Protein AF-A0A4Q3ADA8-F1 (afdb_monomer)

Radius of gyration: 17.26 Å; Cα contacts (8 Å, |Δi|>4): 82; chains: 1; bounding box: 38×38×46 Å

Solvent-accessible surface area (backbone atoms only — not comparable to full-atom values):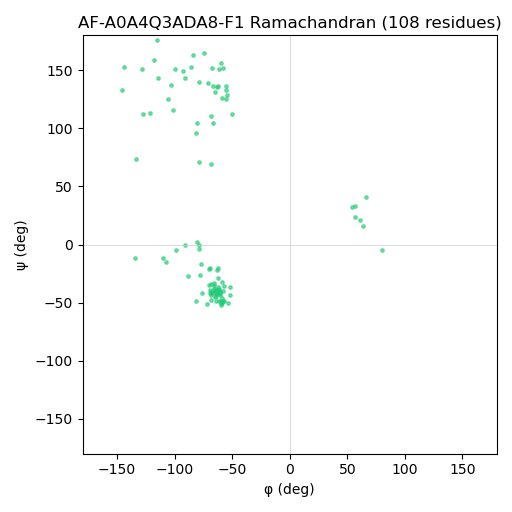 6982 Å² total; per-residue (Å²): 134,81,79,76,82,86,81,63,96,61,83,90,53,90,61,52,69,56,51,52,53,50,47,31,55,75,69,72,44,91,75,60,88,65,44,70,60,53,51,50,52,25,29,47,37,41,68,69,71,39,45,63,60,48,12,66,77,70,76,52,50,38,70,56,39,57,73,75,33,62,89,73,48,49,48,67,59,23,51,57,59,75,59,69,67,72,59,92,90,54,84,68,75,73,53,49,70,42,82,87,80,69,44,70,47,72,60,82,83,128

Structure (mmCIF, N/CA/C/O backbone):
data_AF-A0A4Q3ADA8-F1
#
_entry.id   AF-A0A4Q3ADA8-F1
#
loop_
_atom_site.group_PDB
_atom_site.id
_atom_site.type_symbol
_atom_site.label_atom_id
_atom_site.label_alt_id
_atom_site.label_comp_id
_atom_site.label_asym_id
_atom_site.label_entity_id
_atom_site.label_seq_id
_atom_site.pdbx_PDB_ins_code
_atom_site.Cartn_x
_atom_site.Cartn_y
_atom_site.Cartn_z
_atom_site.occupancy
_atom_site.B_iso_or_equiv
_atom_site.auth_seq_id
_atom_site.auth_comp_id
_atom_site.au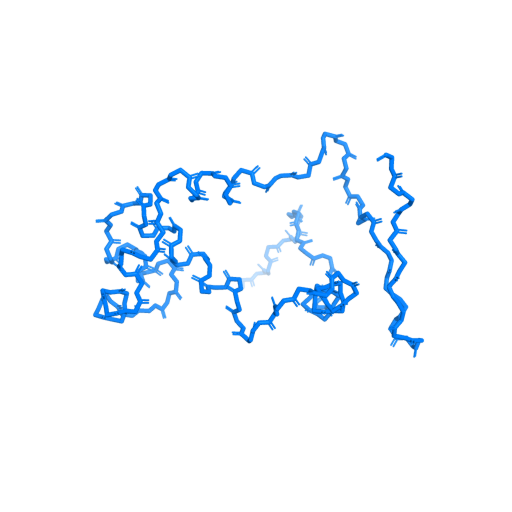th_asym_id
_atom_site.auth_atom_id
_atom_site.pdbx_PDB_model_num
ATOM 1 N N . MET A 1 1 ? 16.814 -28.239 13.789 1.00 59.72 1 MET A N 1
ATOM 2 C CA . MET A 1 1 ? 15.583 -28.062 12.992 1.00 59.72 1 MET A CA 1
ATOM 3 C C . MET A 1 1 ? 16.034 -27.605 11.616 1.00 59.72 1 MET A C 1
ATOM 5 O O . MET A 1 1 ? 16.642 -26.545 11.530 1.00 59.72 1 MET A O 1
ATOM 9 N N . GLU A 1 2 ? 15.883 -28.437 10.587 1.00 60.56 2 GLU A N 1
ATOM 10 C CA . GLU A 1 2 ? 16.244 -28.036 9.221 1.00 60.56 2 GLU A CA 1
ATOM 11 C C . GLU A 1 2 ? 15.235 -27.000 8.697 1.00 60.56 2 GLU A C 1
ATOM 13 O O . GLU A 1 2 ? 14.038 -27.133 8.972 1.00 60.56 2 GLU A O 1
ATOM 18 N N . PRO A 1 3 ? 15.678 -25.944 7.989 1.00 66.19 3 PRO A N 1
ATOM 19 C CA . PRO A 1 3 ? 14.764 -24.967 7.415 1.00 66.19 3 PRO A CA 1
ATOM 20 C C . PRO A 1 3 ? 13.861 -25.639 6.379 1.00 66.19 3 PRO A C 1
ATOM 22 O O . PRO A 1 3 ? 14.343 -26.380 5.523 1.00 66.19 3 PRO A O 1
ATOM 25 N N . LEU A 1 4 ? 12.561 -25.338 6.418 1.00 70.38 4 LEU A N 1
ATOM 26 C CA . LEU A 1 4 ? 11.623 -25.830 5.411 1.00 70.38 4 LEU A CA 1
ATOM 27 C C . LEU A 1 4 ? 12.096 -25.439 3.997 1.00 70.38 4 LEU A C 1
ATOM 29 O O . LEU A 1 4 ? 12.491 -24.282 3.784 1.00 70.38 4 LEU A O 1
ATOM 33 N N . PRO A 1 5 ? 12.029 -26.361 3.020 1.00 63.25 5 PRO A N 1
ATOM 34 C CA . PRO A 1 5 ? 12.352 -26.048 1.638 1.00 63.25 5 PRO A CA 1
ATOM 35 C C . PRO A 1 5 ? 11.428 -24.929 1.146 1.00 63.25 5 PRO A C 1
ATOM 37 O O . PRO A 1 5 ? 10.204 -24.998 1.262 1.00 63.25 5 PRO A O 1
ATOM 40 N N . ARG A 1 6 ? 12.024 -23.852 0.625 1.00 55.81 6 ARG A N 1
ATOM 41 C CA . ARG A 1 6 ? 11.312 -22.634 0.210 1.00 55.81 6 ARG A CA 1
ATOM 42 C C . ARG A 1 6 ? 10.649 -22.844 -1.155 1.00 55.81 6 ARG A C 1
ATOM 44 O O . ARG A 1 6 ? 11.091 -22.287 -2.150 1.00 55.81 6 ARG A O 1
ATOM 51 N N . THR A 1 7 ? 9.600 -23.659 -1.196 1.00 56.72 7 THR A N 1
ATOM 52 C CA . THR A 1 7 ? 8.841 -24.003 -2.415 1.00 56.72 7 THR A CA 1
ATOM 53 C C . THR A 1 7 ? 7.654 -23.070 -2.685 1.00 56.72 7 THR A C 1
ATOM 55 O O . THR A 1 7 ? 6.946 -23.232 -3.676 1.00 56.72 7 THR A O 1
ATOM 58 N N . GLY A 1 8 ? 7.424 -22.076 -1.821 1.00 58.94 8 GLY A N 1
ATOM 59 C CA . GLY A 1 8 ? 6.363 -21.086 -2.000 1.00 58.94 8 GLY A CA 1
ATOM 60 C C . GLY A 1 8 ? 6.678 -20.047 -3.081 1.00 58.94 8 GLY A C 1
ATOM 61 O O . GLY A 1 8 ? 7.832 -19.855 -3.467 1.00 58.94 8 GLY A O 1
ATOM 62 N N . LYS A 1 9 ? 5.649 -19.310 -3.518 1.00 61.84 9 LYS A N 1
ATOM 63 C CA . LYS A 1 9 ? 5.777 -18.112 -4.369 1.00 61.84 9 LYS A CA 1
ATOM 64 C C . LYS A 1 9 ? 6.428 -16.974 -3.570 1.00 61.84 9 LYS A C 1
ATOM 66 O O . LYS A 1 9 ? 5.777 -16.018 -3.166 1.00 61.84 9 LYS A O 1
ATOM 71 N N . VAL A 1 10 ? 7.710 -17.125 -3.253 1.00 64.19 10 VAL A N 1
ATOM 72 C CA . VAL A 1 10 ? 8.501 -16.127 -2.534 1.00 64.19 10 VAL A CA 1
ATOM 73 C C . VAL A 1 10 ? 8.908 -15.046 -3.529 1.00 64.19 10 VAL A C 1
ATOM 75 O O . VAL A 1 10 ? 9.282 -15.351 -4.663 1.00 64.19 10 VAL A O 1
ATOM 78 N N . VAL A 1 11 ? 8.861 -13.782 -3.101 1.00 64.44 11 VAL A N 1
ATOM 79 C CA . VAL A 1 11 ? 9.479 -12.673 -3.837 1.00 64.44 11 VAL A CA 1
ATOM 80 C C . VAL A 1 11 ? 10.918 -13.065 -4.162 1.00 64.44 11 VAL A C 1
ATOM 82 O O . VAL A 1 11 ? 11.744 -13.229 -3.264 1.00 64.44 11 VAL A O 1
ATOM 85 N N . ARG A 1 12 ? 11.198 -13.257 -5.454 1.00 62.16 12 ARG A N 1
ATOM 86 C CA . ARG A 1 12 ? 12.418 -13.927 -5.926 1.00 62.16 12 ARG A CA 1
ATOM 87 C C . ARG A 1 12 ? 13.696 -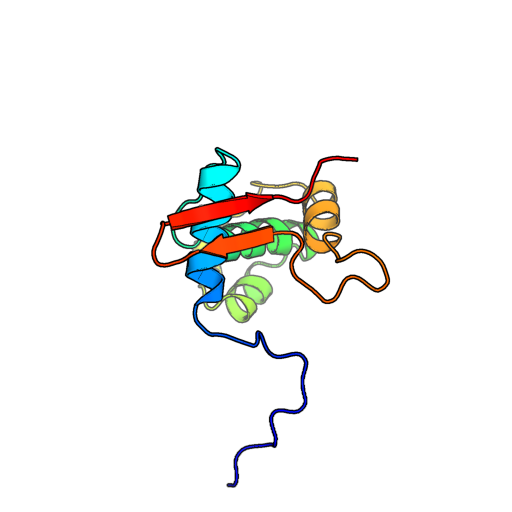13.177 -5.558 1.00 62.16 12 ARG A C 1
ATOM 89 O O . ARG A 1 12 ? 14.761 -13.784 -5.509 1.00 62.16 12 ARG A O 1
ATOM 96 N N . HIS A 1 13 ? 13.605 -11.873 -5.298 1.00 70.06 13 HIS A N 1
ATOM 97 C CA . HIS A 1 13 ? 14.774 -11.045 -5.053 1.00 70.06 13 HIS A CA 1
ATOM 98 C C . HIS A 1 13 ? 14.510 -9.929 -4.033 1.00 70.06 13 HIS A C 1
ATOM 100 O O . HIS A 1 13 ? 13.542 -9.175 -4.130 1.00 70.06 13 HIS A O 1
ATOM 106 N N . ALA A 1 14 ? 15.422 -9.774 -3.067 1.00 69.94 14 ALA A N 1
ATOM 107 C CA . ALA A 1 14 ? 15.303 -8.797 -1.980 1.00 69.94 14 ALA A CA 1
ATOM 108 C C . ALA A 1 14 ? 15.272 -7.332 -2.461 1.00 69.94 14 ALA A C 1
ATOM 110 O O . ALA A 1 14 ? 14.804 -6.449 -1.740 1.00 69.94 14 ALA A O 1
ATOM 111 N N . ALA A 1 15 ? 15.757 -7.052 -3.677 1.00 75.81 15 ALA A N 1
ATOM 112 C CA . ALA A 1 15 ? 15.780 -5.701 -4.237 1.00 75.81 15 ALA A CA 1
ATOM 113 C C . ALA A 1 15 ? 14.435 -5.215 -4.798 1.00 75.81 15 ALA A C 1
ATOM 115 O O . ALA A 1 15 ? 14.378 -4.057 -5.205 1.00 75.81 15 ALA A O 1
ATOM 116 N N . LEU A 1 16 ? 13.363 -6.019 -4.747 1.00 79.50 16 LEU A N 1
ATOM 117 C CA . LEU A 1 16 ? 12.043 -5.613 -5.247 1.00 79.50 16 LEU A CA 1
ATOM 118 C C . LEU A 1 16 ? 11.584 -4.264 -4.660 1.00 79.50 16 LEU A C 1
ATOM 120 O O . LEU A 1 16 ? 11.025 -3.432 -5.361 1.00 79.50 16 LEU A O 1
ATOM 124 N N . HIS A 1 17 ? 11.898 -3.980 -3.392 1.00 80.50 17 HIS A N 1
ATOM 125 C CA . HIS A 1 17 ? 11.579 -2.685 -2.775 1.00 80.50 17 HIS A CA 1
ATOM 126 C C . HIS A 1 17 ? 12.212 -1.481 -3.508 1.00 80.50 17 HIS A C 1
ATOM 128 O O . HIS A 1 17 ? 11.630 -0.393 -3.541 1.00 80.50 17 HIS A O 1
ATOM 134 N N . ARG A 1 18 ? 13.399 -1.658 -4.106 1.00 84.94 18 ARG A N 1
ATOM 135 C CA . ARG A 1 18 ? 14.094 -0.625 -4.892 1.00 84.94 18 ARG A CA 1
ATOM 136 C C . ARG A 1 18 ? 13.462 -0.468 -6.266 1.00 84.94 18 ARG A C 1
ATOM 138 O O . ARG A 1 18 ? 13.264 0.663 -6.694 1.00 84.94 18 ARG A O 1
ATOM 145 N N . GLU A 1 19 ? 13.113 -1.583 -6.901 1.00 88.19 19 GLU A N 1
ATOM 146 C CA . GLU A 1 19 ? 12.400 -1.614 -8.183 1.00 88.19 19 GLU A CA 1
ATOM 147 C C . GLU A 1 19 ? 11.066 -0.879 -8.085 1.00 88.19 19 GLU A C 1
ATOM 149 O O . GLU A 1 19 ? 10.808 0.025 -8.871 1.00 88.19 19 GLU A O 1
ATOM 154 N N . VAL A 1 20 ? 10.269 -1.175 -7.056 1.00 88.94 20 VAL A N 1
ATOM 155 C CA . VAL A 1 20 ? 8.981 -0.508 -6.821 1.00 88.94 20 VAL A CA 1
ATOM 156 C C . VAL A 1 20 ? 9.164 0.996 -6.590 1.00 88.94 20 VAL A C 1
ATOM 158 O O . VAL A 1 20 ? 8.408 1.803 -7.122 1.00 88.94 20 VAL A O 1
ATOM 161 N N . THR A 1 21 ? 10.204 1.400 -5.853 1.00 90.19 21 THR A N 1
ATOM 162 C CA . THR A 1 21 ? 10.506 2.829 -5.652 1.00 90.19 21 THR A CA 1
ATOM 163 C C . THR A 1 21 ? 10.914 3.515 -6.962 1.00 90.19 21 THR A C 1
ATOM 165 O O . THR A 1 21 ? 10.539 4.661 -7.202 1.00 90.19 21 THR A O 1
ATOM 168 N N . ALA A 1 22 ? 11.690 2.840 -7.814 1.00 90.94 22 ALA A N 1
ATOM 169 C CA . ALA A 1 22 ? 12.072 3.360 -9.126 1.00 90.94 22 ALA A CA 1
ATOM 170 C C . ALA A 1 22 ? 10.861 3.466 -10.064 1.00 90.94 22 ALA A C 1
ATOM 172 O O . ALA A 1 22 ? 10.701 4.485 -10.733 1.00 90.94 22 ALA A O 1
ATOM 173 N N . LEU A 1 23 ? 9.985 2.460 -10.054 1.00 92.00 23 LEU A N 1
ATOM 174 C CA . LEU A 1 23 ? 8.738 2.450 -10.809 1.00 92.00 23 LEU A CA 1
ATOM 175 C C . LEU A 1 23 ? 7.831 3.615 -10.404 1.00 92.00 23 LEU A C 1
ATOM 177 O O . LEU A 1 23 ? 7.387 4.363 -11.267 1.00 92.00 23 LEU A O 1
ATOM 181 N N . ALA A 1 24 ? 7.612 3.826 -9.103 1.00 92.94 24 ALA A N 1
ATOM 182 C CA . ALA A 1 24 ? 6.788 4.933 -8.622 1.00 92.94 24 ALA A CA 1
ATOM 183 C C . ALA A 1 24 ? 7.318 6.296 -9.100 1.00 92.94 24 ALA A C 1
ATOM 185 O O . ALA A 1 24 ? 6.543 7.144 -9.535 1.00 92.94 24 ALA A O 1
ATOM 186 N N . ARG A 1 25 ? 8.647 6.486 -9.116 1.00 91.56 25 ARG A N 1
ATOM 187 C CA . ARG A 1 25 ? 9.271 7.698 -9.675 1.00 91.56 25 ARG A CA 1
ATOM 188 C C . ARG A 1 25 ? 9.027 7.841 -11.175 1.00 91.56 25 ARG A C 1
ATOM 190 O O . ARG A 1 25 ? 8.713 8.940 -11.620 1.00 91.56 25 ARG A O 1
ATOM 197 N N . ALA A 1 26 ? 9.164 6.758 -11.940 1.00 91.81 26 ALA A N 1
ATOM 198 C CA . ALA A 1 26 ? 8.905 6.764 -13.380 1.00 91.81 26 ALA A CA 1
ATOM 199 C C . ALA A 1 26 ? 7.440 7.115 -13.694 1.00 91.81 26 ALA A C 1
ATOM 201 O O . ALA A 1 26 ? 7.170 7.871 -14.622 1.00 91.81 26 ALA A O 1
ATOM 202 N N . LEU A 1 27 ? 6.511 6.646 -12.855 1.00 92.44 27 LEU A N 1
ATOM 203 C CA . LEU A 1 27 ? 5.082 6.959 -12.921 1.00 92.44 27 LEU A CA 1
ATOM 204 C C . LEU A 1 27 ? 4.714 8.318 -12.298 1.00 92.44 27 LEU A C 1
ATOM 206 O O . LEU A 1 27 ? 3.537 8.665 -12.258 1.00 92.44 27 LEU A O 1
ATOM 210 N N . LYS A 1 28 ? 5.694 9.093 -11.807 1.00 93.75 28 LYS A N 1
ATOM 211 C CA . LYS A 1 28 ? 5.492 10.379 -11.112 1.00 93.75 28 LYS A CA 1
ATOM 212 C C . LYS A 1 28 ? 4.524 10.283 -9.922 1.00 93.75 28 LYS A C 1
ATOM 214 O O . LYS A 1 28 ? 3.813 11.235 -9.614 1.00 93.75 28 LYS A O 1
ATOM 219 N N . MET A 1 29 ? 4.513 9.137 -9.249 1.00 93.19 29 MET A N 1
ATOM 220 C CA . MET A 1 29 ? 3.714 8.892 -8.054 1.00 93.19 29 MET A CA 1
ATOM 221 C C . MET A 1 29 ? 4.502 9.244 -6.795 1.00 93.19 29 MET A C 1
ATOM 223 O O . MET A 1 29 ? 5.700 8.961 -6.686 1.00 93.19 29 MET A O 1
ATOM 227 N N . GLU A 1 30 ? 3.814 9.798 -5.800 1.00 93.19 30 GLU A N 1
ATOM 228 C CA . GLU A 1 30 ? 4.384 9.929 -4.466 1.00 93.19 30 GLU A CA 1
ATOM 229 C C . GLU A 1 30 ? 4.620 8.542 -3.859 1.00 93.19 30 GLU A C 1
ATOM 231 O O . GLU A 1 30 ? 3.742 7.679 -3.856 1.00 93.19 30 GLU A O 1
ATOM 236 N N . TRP A 1 31 ? 5.824 8.324 -3.326 1.00 93.62 31 TRP A N 1
ATOM 237 C CA . TRP A 1 31 ? 6.192 7.052 -2.705 1.00 93.62 31 TRP A CA 1
ATOM 238 C C . TRP A 1 31 ? 6.888 7.261 -1.356 1.00 93.62 31 TRP A C 1
ATOM 240 O O . TRP A 1 31 ? 8.114 7.118 -1.253 1.00 93.62 31 TRP A O 1
ATOM 250 N N . PRO A 1 32 ? 6.134 7.638 -0.306 1.00 91.81 32 PRO A N 1
ATOM 251 C CA . PRO A 1 32 ? 6.692 7.836 1.022 1.00 91.81 32 PRO A CA 1
ATOM 252 C C . PRO A 1 32 ? 7.348 6.572 1.580 1.00 91.81 32 PRO A C 1
ATOM 254 O O . PRO A 1 32 ? 7.012 5.430 1.245 1.00 91.81 32 PRO A O 1
ATOM 257 N N . ARG A 1 33 ? 8.276 6.770 2.516 1.00 89.88 33 ARG A N 1
ATOM 258 C CA . ARG A 1 33 ? 8.878 5.663 3.261 1.00 89.88 33 ARG A CA 1
ATOM 259 C C . ARG A 1 33 ? 7.777 4.835 3.937 1.00 89.88 33 ARG A C 1
ATOM 261 O O . ARG A 1 33 ? 6.926 5.380 4.626 1.00 89.88 33 ARG A O 1
ATOM 268 N N . ASN A 1 34 ? 7.855 3.509 3.801 1.00 88.88 34 ASN A N 1
ATOM 269 C CA . ASN A 1 34 ? 6.900 2.550 4.375 1.00 88.88 34 ASN A CA 1
ATOM 270 C C . ASN A 1 34 ? 5.444 2.703 3.889 1.00 88.88 34 ASN A C 1
ATOM 272 O O . ASN A 1 34 ? 4.546 2.190 4.560 1.00 88.88 34 ASN A O 1
ATOM 276 N N . VAL A 1 35 ? 5.206 3.333 2.729 1.00 91.81 35 VAL A N 1
ATOM 277 C CA . VAL A 1 35 ? 3.848 3.571 2.205 1.00 91.81 35 VAL A CA 1
ATOM 278 C C . VAL A 1 35 ? 2.999 2.301 2.151 1.00 91.81 35 VAL A C 1
ATOM 280 O O . VAL A 1 35 ? 1.886 2.313 2.650 1.00 91.81 35 VAL A O 1
ATOM 283 N N . LEU A 1 36 ? 3.546 1.167 1.696 1.00 91.88 36 LEU A N 1
ATOM 284 C CA . LEU A 1 36 ? 2.792 -0.093 1.609 1.00 91.88 36 LEU A CA 1
ATOM 285 C C . LEU A 1 36 ? 2.283 -0.597 2.968 1.00 91.88 36 LEU A C 1
ATOM 287 O O . LEU A 1 36 ? 1.164 -1.094 3.051 1.00 91.88 36 LEU A O 1
ATOM 291 N N . ARG A 1 37 ? 3.075 -0.451 4.043 1.00 92.69 37 ARG A N 1
ATOM 292 C CA . ARG A 1 37 ? 2.624 -0.804 5.401 1.00 92.69 37 ARG A CA 1
ATOM 293 C C . ARG A 1 37 ? 1.543 0.167 5.871 1.00 92.69 37 ARG A C 1
ATOM 295 O O . ARG A 1 37 ? 0.570 -0.272 6.469 1.00 92.69 37 ARG A O 1
ATOM 302 N N . HIS A 1 38 ? 1.717 1.461 5.600 1.00 92.50 38 HIS A N 1
ATOM 303 C CA . HIS A 1 38 ? 0.727 2.482 5.940 1.00 92.50 38 HIS A CA 1
ATOM 304 C C . HIS A 1 38 ? -0.611 2.208 5.244 1.00 92.50 38 HIS A C 1
ATOM 306 O O . HIS A 1 38 ? -1.635 2.125 5.912 1.00 92.50 38 HIS A O 1
ATOM 312 N N . SER A 1 39 ? -0.579 1.982 3.928 1.00 93.81 39 SER A N 1
ATOM 313 C CA . SER A 1 39 ? -1.745 1.622 3.123 1.00 93.81 39 SER A CA 1
ATOM 314 C C . SER A 1 39 ? -2.414 0.357 3.648 1.00 93.81 39 SER A C 1
ATOM 316 O O . SER A 1 39 ? -3.615 0.374 3.891 1.00 93.81 39 SER A O 1
ATOM 318 N N . PHE A 1 40 ? -1.642 -0.709 3.899 1.00 95.44 40 PHE A N 1
ATOM 319 C CA . PHE A 1 40 ? -2.183 -1.944 4.468 1.00 95.44 40 PHE A CA 1
ATOM 320 C C . PHE A 1 40 ? -2.957 -1.678 5.762 1.00 95.44 40 PHE A C 1
ATOM 322 O O . PHE A 1 40 ? -4.096 -2.115 5.876 1.00 95.44 40 PHE A O 1
ATOM 329 N N . ILE A 1 41 ? -2.375 -0.942 6.715 1.00 95.50 41 ILE A N 1
ATOM 330 C CA . ILE A 1 41 ? -3.022 -0.666 8.002 1.00 95.50 41 ILE A CA 1
ATOM 331 C C . ILE A 1 41 ? -4.328 0.115 7.804 1.00 95.50 41 ILE A C 1
ATOM 333 O O . ILE A 1 41 ? -5.347 -0.300 8.357 1.00 95.50 41 ILE A O 1
ATOM 337 N N . SER A 1 42 ? -4.313 1.195 7.010 1.00 94.25 42 SER A N 1
ATOM 338 C CA . SER A 1 42 ? -5.501 2.023 6.742 1.00 94.25 42 SER A CA 1
ATOM 339 C C . SER A 1 42 ? -6.641 1.210 6.121 1.00 94.25 42 SER A C 1
ATOM 341 O O . SER A 1 42 ? -7.757 1.195 6.637 1.00 94.25 42 SER A O 1
ATOM 343 N N . TYR A 1 43 ? -6.355 0.449 5.064 1.00 96.19 43 TYR A N 1
ATOM 344 C CA . TYR A 1 43 ? -7.380 -0.354 4.397 1.00 96.19 43 TYR A CA 1
ATOM 345 C C . TYR A 1 43 ? -7.838 -1.537 5.260 1.00 96.19 43 TYR A C 1
ATOM 347 O O . TYR A 1 43 ? -9.017 -1.893 5.274 1.00 96.19 43 TYR A O 1
ATOM 355 N N . ARG A 1 44 ? -6.935 -2.146 6.038 1.00 95.94 44 ARG A N 1
ATOM 356 C CA . ARG A 1 44 ? -7.275 -3.284 6.898 1.00 95.94 44 ARG A CA 1
ATOM 357 C C . ARG A 1 44 ? -8.193 -2.883 8.049 1.00 95.94 44 ARG A C 1
ATOM 359 O O . ARG A 1 44 ? -9.140 -3.619 8.331 1.00 95.94 44 ARG A O 1
ATOM 366 N N . ILE A 1 45 ? -7.957 -1.730 8.685 1.00 95.00 45 ILE A N 1
ATOM 367 C CA . ILE A 1 45 ? -8.835 -1.251 9.761 1.00 95.00 45 ILE A CA 1
ATOM 368 C C . ILE A 1 45 ? -10.231 -0.901 9.234 1.00 95.00 45 ILE A C 1
ATOM 370 O O . ILE A 1 45 ? -11.208 -1.171 9.928 1.00 95.00 45 ILE A O 1
ATOM 374 N N . ALA A 1 46 ? -10.347 -0.414 7.992 1.00 93.56 46 ALA A N 1
ATOM 375 C CA . ALA A 1 46 ? -11.638 -0.169 7.347 1.00 93.56 46 ALA A CA 1
ATOM 376 C C . ALA A 1 46 ? -12.443 -1.465 7.113 1.00 93.56 46 ALA A C 1
ATOM 378 O O . ALA A 1 46 ? -13.647 -1.488 7.370 1.00 93.56 46 ALA A O 1
ATOM 379 N N . LYS A 1 47 ? -11.782 -2.562 6.703 1.00 93.75 47 LYS A N 1
ATOM 380 C CA . LYS A 1 47 ? -12.427 -3.879 6.506 1.00 93.75 47 LYS A CA 1
ATOM 381 C C . LYS A 1 47 ? -12.815 -4.559 7.815 1.00 93.75 47 LYS A C 1
ATOM 383 O O . LYS A 1 47 ? -13.929 -5.044 7.962 1.00 93.75 47 LYS A O 1
ATOM 388 N N . VAL A 1 48 ? -11.868 -4.662 8.744 1.00 93.50 48 VAL A N 1
ATOM 389 C CA . VAL A 1 48 ? -12.013 -5.511 9.939 1.00 93.50 48 VAL A CA 1
ATOM 390 C C . VAL A 1 48 ? -12.681 -4.765 11.090 1.00 93.50 48 VAL A C 1
ATOM 392 O O . VAL A 1 48 ? -13.314 -5.384 11.940 1.00 93.50 48 VAL A O 1
ATOM 395 N N . LYS A 1 49 ? -12.542 -3.433 11.135 1.00 90.81 49 LYS A N 1
ATOM 396 C CA . LYS A 1 49 ? -13.115 -2.565 12.176 1.00 90.81 49 LYS A CA 1
ATOM 397 C C . LYS A 1 49 ? -12.667 -2.949 13.601 1.00 90.81 49 LYS A C 1
ATOM 399 O O . LYS A 1 49 ? -13.324 -2.594 14.574 1.00 90.81 49 LYS A O 1
ATOM 404 N N . SER A 1 50 ? -11.518 -3.628 13.732 1.00 93.56 50 SER A N 1
ATOM 405 C CA . SER A 1 50 ? -10.889 -4.010 15.006 1.00 93.56 50 SER A CA 1
ATOM 406 C C . SER A 1 50 ? -9.431 -3.555 15.059 1.00 93.56 50 SER A C 1
ATOM 408 O O . SER A 1 50 ? -8.580 -4.063 14.328 1.00 93.56 50 SER A O 1
ATOM 410 N N . ALA A 1 51 ? -9.130 -2.598 15.940 1.00 93.06 51 ALA A N 1
ATOM 411 C C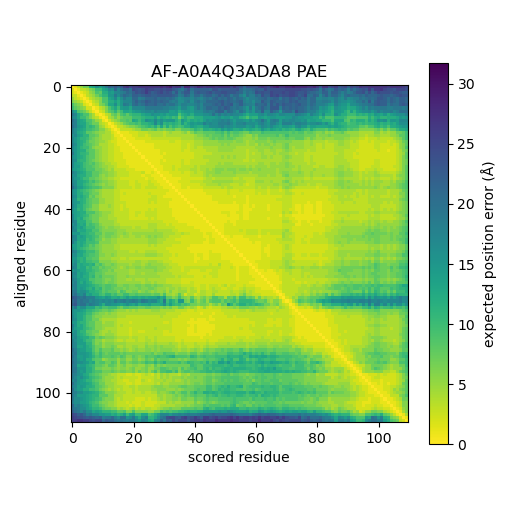A . ALA A 1 51 ? -7.772 -2.080 16.106 1.00 93.06 51 ALA A CA 1
ATOM 412 C C . ALA A 1 51 ? -6.820 -3.111 16.724 1.00 93.06 51 ALA A C 1
ATOM 414 O O . ALA A 1 51 ? -5.651 -3.145 16.349 1.00 93.06 51 ALA A O 1
ATOM 415 N N . ASP A 1 52 ? -7.316 -3.968 17.620 1.00 95.38 52 ASP A N 1
ATOM 416 C CA . ASP A 1 52 ? -6.511 -4.997 18.287 1.00 95.38 52 ASP A CA 1
ATOM 417 C C . ASP A 1 52 ? -6.001 -6.041 17.296 1.00 95.38 52 ASP A C 1
ATOM 419 O O . ASP A 1 52 ? -4.825 -6.411 17.311 1.00 95.38 52 ASP A O 1
ATOM 423 N N 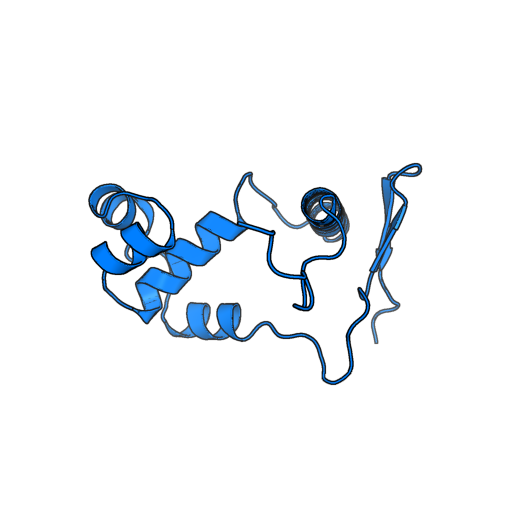. GLN A 1 53 ? -6.864 -6.457 16.368 1.00 95.88 53 GLN A N 1
ATOM 424 C CA . GLN A 1 53 ? -6.474 -7.383 15.314 1.00 95.88 53 GLN A CA 1
ATOM 425 C C . GLN A 1 53 ? -5.419 -6.761 14.392 1.00 95.88 53 GLN A C 1
ATOM 427 O O . GLN A 1 53 ? -4.386 -7.374 14.131 1.00 95.88 53 GLN A O 1
ATOM 432 N N . VAL A 1 54 ? -5.644 -5.531 13.923 1.00 95.44 54 VAL A N 1
ATOM 433 C CA . VAL A 1 54 ? -4.704 -4.858 13.011 1.00 95.44 54 VAL A CA 1
ATOM 434 C C . VAL A 1 54 ? -3.370 -4.560 13.696 1.00 95.44 54 VAL A C 1
ATOM 436 O O . VAL A 1 54 ? -2.315 -4.655 13.069 1.00 95.44 54 VAL A O 1
ATOM 439 N N . ALA A 1 55 ? -3.394 -4.244 14.990 1.00 95.56 55 ALA A N 1
ATOM 440 C CA . ALA A 1 55 ? -2.198 -4.075 15.803 1.00 95.56 55 ALA A CA 1
ATOM 441 C C . ALA A 1 55 ? -1.345 -5.354 15.818 1.00 95.56 55 ALA A C 1
ATOM 443 O O . ALA A 1 55 ? -0.142 -5.282 15.555 1.00 95.56 55 ALA A O 1
ATOM 444 N N . LEU A 1 56 ? -1.971 -6.517 16.024 1.00 96.25 56 LEU A N 1
ATOM 445 C CA . LEU A 1 56 ? -1.292 -7.812 15.982 1.00 96.25 56 LEU A CA 1
ATOM 446 C C . LEU A 1 56 ? -0.752 -8.142 14.580 1.00 96.25 56 LEU A C 1
ATOM 448 O O . LEU A 1 56 ? 0.398 -8.556 14.450 1.00 96.25 56 LEU A O 1
ATOM 452 N N . GLU A 1 57 ? -1.548 -7.921 13.531 1.00 94.94 57 GLU A N 1
ATOM 453 C CA . GLU A 1 57 ? -1.162 -8.200 12.138 1.00 94.94 57 GLU A CA 1
ATOM 454 C C . GLU A 1 57 ? 0.011 -7.323 11.662 1.00 94.94 57 GLU A C 1
ATOM 456 O O . GLU A 1 57 ? 0.896 -7.791 10.943 1.00 94.94 57 GLU A O 1
ATOM 461 N N . ALA A 1 58 ? 0.034 -6.046 12.054 1.00 93.31 58 ALA A N 1
ATOM 462 C CA . ALA A 1 58 ? 1.006 -5.068 11.568 1.00 93.31 58 ALA A CA 1
ATOM 463 C C . ALA A 1 58 ? 2.191 -4.822 12.519 1.00 93.31 58 ALA A C 1
ATOM 465 O O . ALA A 1 58 ? 3.093 -4.055 12.162 1.00 93.31 58 ALA A O 1
ATOM 466 N N . GLY A 1 59 ? 2.191 -5.428 13.712 1.00 93.50 59 GLY A N 1
ATOM 467 C CA . GLY A 1 59 ? 3.197 -5.186 14.750 1.00 93.50 59 GLY A CA 1
ATOM 468 C C . GLY A 1 59 ? 3.144 -3.763 15.318 1.00 93.50 59 GLY A C 1
ATOM 469 O O . GLY A 1 59 ? 4.183 -3.133 15.502 1.00 93.50 59 GLY A O 1
ATOM 470 N N . ASN A 1 60 ? 1.939 -3.238 15.544 1.00 92.75 60 ASN A N 1
ATOM 471 C CA . ASN A 1 60 ? 1.682 -1.928 16.154 1.00 92.75 60 ASN A CA 1
ATOM 472 C C . ASN A 1 60 ? 0.958 -2.084 17.499 1.00 92.75 60 ASN A C 1
ATOM 474 O O . ASN A 1 60 ? 0.577 -3.186 17.879 1.00 92.75 60 ASN A O 1
ATOM 478 N N . SER A 1 61 ? 0.734 -0.979 18.216 1.00 93.56 61 SER A N 1
ATOM 479 C CA . SER A 1 61 ? -0.205 -0.958 19.343 1.00 93.56 61 SER A CA 1
ATOM 480 C C . SER A 1 61 ? -1.606 -0.524 18.885 1.00 93.56 61 SER A C 1
ATOM 482 O O . SER A 1 61 ? -1.712 0.327 17.994 1.00 93.56 61 SER A O 1
ATOM 484 N N . PRO A 1 62 ? -2.688 -1.007 19.524 1.00 93.31 62 PRO A N 1
ATOM 485 C CA . PRO A 1 62 ? -4.051 -0.573 19.201 1.00 93.31 62 PRO A CA 1
ATOM 486 C C . PRO A 1 62 ? -4.234 0.944 19.327 1.00 93.31 62 PRO A C 1
ATOM 488 O O . PRO A 1 62 ? -4.893 1.570 18.502 1.00 93.31 62 PRO A O 1
ATOM 491 N N . SER A 1 63 ? -3.571 1.564 20.310 1.00 93.38 63 SER A N 1
ATOM 492 C CA . SER A 1 63 ? -3.571 3.019 20.501 1.00 93.38 63 SER A CA 1
ATOM 493 C C . SER A 1 63 ? -2.994 3.785 19.305 1.00 93.38 63 SER A C 1
ATOM 495 O O . SER A 1 63 ? -3.542 4.815 18.915 1.00 93.38 63 SER A O 1
ATOM 497 N N . ILE A 1 64 ? -1.921 3.280 18.689 1.00 92.00 64 ILE A N 1
ATOM 498 C CA . ILE A 1 64 ? -1.333 3.868 17.479 1.00 92.00 64 ILE A CA 1
ATOM 499 C C . ILE A 1 64 ? -2.268 3.685 16.282 1.00 92.00 64 ILE A C 1
ATOM 501 O O . ILE A 1 64 ? -2.425 4.622 15.498 1.00 92.00 64 ILE A O 1
ATOM 505 N N . ILE A 1 65 ? -2.923 2.524 16.164 1.00 91.38 65 ILE A N 1
ATOM 506 C CA . ILE A 1 65 ? -3.925 2.273 15.118 1.00 91.38 65 ILE A CA 1
ATOM 507 C C . ILE A 1 65 ? -5.074 3.283 15.223 1.00 91.38 65 ILE A C 1
ATOM 509 O O . ILE A 1 65 ? -5.373 3.979 14.254 1.00 91.38 65 ILE A O 1
ATOM 513 N N . PHE A 1 66 ? -5.662 3.431 16.412 1.00 87.75 66 PHE A N 1
ATOM 514 C CA . PHE A 1 66 ? -6.756 4.374 16.642 1.00 87.75 66 PHE A CA 1
ATOM 515 C C . PHE A 1 66 ? -6.367 5.825 16.370 1.00 87.75 66 PHE A C 1
ATOM 517 O O . PHE A 1 66 ? -7.154 6.556 15.777 1.00 87.75 66 PHE A O 1
ATOM 524 N N . LYS A 1 67 ? -5.164 6.238 16.785 1.00 88.12 67 LYS A N 1
ATOM 525 C CA . LYS A 1 67 ? -4.701 7.620 16.625 1.00 88.12 67 LYS A CA 1
ATOM 526 C C . LYS A 1 67 ? -4.449 7.992 15.165 1.00 88.12 67 LYS A C 1
ATOM 528 O O . LYS A 1 67 ? -4.768 9.103 14.761 1.00 88.12 67 LYS A O 1
ATOM 533 N N . ASN A 1 68 ? -3.819 7.093 14.410 1.00 86.00 68 ASN A N 1
ATOM 534 C CA . ASN A 1 68 ? -3.205 7.451 13.132 1.00 86.00 68 ASN A CA 1
ATOM 535 C C . ASN A 1 68 ? -3.926 6.878 11.908 1.00 86.00 68 ASN A C 1
ATOM 537 O O . ASN A 1 68 ? -3.565 7.264 10.803 1.00 86.00 68 ASN A O 1
ATOM 541 N N . TYR A 1 69 ? -4.867 5.940 12.069 1.00 82.19 69 TYR A N 1
ATOM 542 C CA . TYR A 1 69 ? -5.407 5.173 10.935 1.00 82.19 69 TYR A CA 1
ATOM 543 C C . TYR A 1 69 ? -6.929 5.034 10.911 1.00 82.19 69 TYR A C 1
ATOM 545 O O . TYR A 1 69 ? -7.486 4.596 9.905 1.00 82.19 69 TYR A O 1
ATOM 553 N N . ARG A 1 70 ? -7.620 5.390 11.997 1.00 73.38 70 ARG A N 1
ATOM 554 C CA . ARG A 1 70 ? -9.083 5.345 12.042 1.00 73.38 70 ARG A CA 1
ATOM 555 C C . ARG A 1 70 ? -9.670 6.390 11.085 1.00 73.38 70 ARG A C 1
ATOM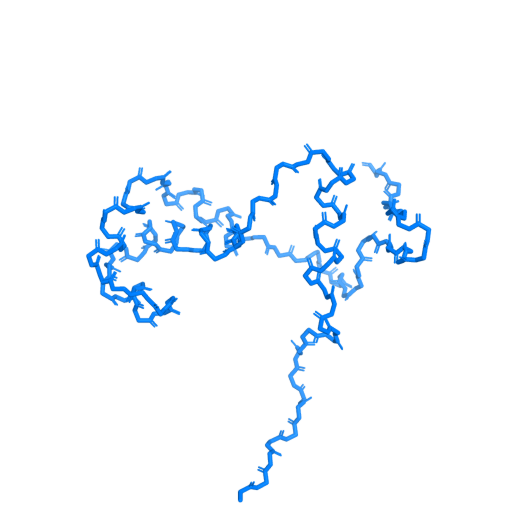 557 O O . ARG A 1 70 ? -9.200 7.520 11.063 1.00 73.38 70 ARG A O 1
ATOM 564 N N . GLU A 1 71 ? -10.702 5.999 10.333 1.00 73.25 71 GLU A N 1
ATOM 565 C CA . GLU A 1 71 ? -11.485 6.881 9.440 1.00 73.25 71 GLU A CA 1
ATOM 566 C C . GLU A 1 71 ? -10.703 7.503 8.264 1.00 73.25 71 GLU A C 1
ATOM 568 O O . GLU A 1 71 ? -11.198 8.415 7.612 1.00 73.25 71 GLU A O 1
ATOM 573 N N . LEU A 1 72 ? -9.513 6.985 7.931 1.00 78.19 72 LEU A N 1
ATOM 574 C CA . LEU A 1 72 ? -8.745 7.472 6.777 1.00 78.19 72 LEU A CA 1
ATOM 575 C C . LEU A 1 72 ? -9.248 6.965 5.420 1.00 78.19 72 LEU A C 1
ATOM 577 O O . LEU A 1 72 ? -8.971 7.596 4.404 1.00 78.19 72 LEU A O 1
ATOM 581 N N . THR A 1 73 ? -9.907 5.805 5.384 1.00 87.50 73 THR A N 1
ATOM 582 C CA . THR A 1 73 ? -10.319 5.132 4.143 1.00 87.50 73 THR A CA 1
ATOM 583 C C . THR A 1 73 ? -11.666 4.446 4.321 1.00 87.50 73 THR A C 1
ATOM 585 O O . THR A 1 73 ? -12.014 4.008 5.421 1.00 87.50 73 THR A O 1
ATOM 588 N N . THR A 1 74 ? -12.402 4.298 3.228 1.00 92.31 74 THR A N 1
ATOM 589 C CA . THR A 1 74 ? -13.673 3.567 3.166 1.00 92.31 74 THR A CA 1
ATOM 590 C C . THR A 1 74 ? -13.464 2.064 2.972 1.00 92.31 74 THR A C 1
ATOM 592 O O . THR A 1 74 ? -12.386 1.604 2.586 1.00 92.31 74 THR A O 1
ATOM 595 N N . GLU A 1 75 ? -14.511 1.280 3.241 1.00 94.19 75 GLU A N 1
ATOM 596 C CA . GLU A 1 75 ? -14.493 -0.165 2.990 1.00 94.19 75 GLU A CA 1
ATOM 597 C C . GLU A 1 75 ? -14.332 -0.474 1.489 1.00 94.19 75 GLU A C 1
ATOM 599 O O . GLU A 1 75 ? -13.528 -1.330 1.124 1.00 94.19 75 GLU A O 1
ATOM 604 N N . ASP A 1 76 ? -14.992 0.305 0.627 1.00 95.44 76 ASP A N 1
ATOM 605 C CA . ASP A 1 76 ? -14.914 0.185 -0.833 1.00 95.44 76 ASP A CA 1
ATOM 606 C C . ASP A 1 76 ? -13.501 0.446 -1.376 1.00 95.44 76 ASP A C 1
ATOM 608 O O . ASP A 1 76 ? -13.031 -0.241 -2.286 1.00 95.44 76 ASP A O 1
ATOM 612 N N . GLU A 1 77 ? -12.793 1.445 -0.840 1.00 95.19 77 GLU A N 1
ATOM 613 C CA . GLU A 1 77 ? -11.394 1.698 -1.208 1.00 95.19 77 GLU A CA 1
ATOM 614 C C . GLU A 1 77 ? -10.484 0.558 -0.762 1.00 95.19 77 GLU A C 1
ATOM 616 O O . GLU A 1 77 ? -9.573 0.171 -1.499 1.00 95.19 77 GLU A O 1
ATOM 621 N N . ALA A 1 78 ? -10.751 -0.016 0.414 1.00 95.31 78 ALA A N 1
ATOM 622 C CA . ALA A 1 78 ? -10.022 -1.181 0.879 1.00 95.31 78 ALA A CA 1
ATOM 623 C C . ALA A 1 78 ? -10.253 -2.385 -0.042 1.00 95.31 78 ALA A C 1
ATOM 625 O O . ALA A 1 78 ? -9.288 -3.055 -0.407 1.00 95.31 78 ALA A O 1
ATOM 626 N N . ASP A 1 79 ? -11.487 -2.622 -0.485 1.00 96.06 79 ASP A N 1
ATOM 627 C CA . ASP A 1 79 ? -11.800 -3.697 -1.430 1.00 96.06 79 ASP A CA 1
ATOM 628 C C . ASP A 1 79 ? -11.099 -3.507 -2.775 1.00 96.06 79 ASP A C 1
ATOM 630 O O . ASP A 1 79 ? -10.513 -4.454 -3.303 1.00 96.06 79 ASP A O 1
ATOM 634 N N . LYS A 1 80 ? -11.053 -2.276 -3.296 1.00 96.25 80 LYS A N 1
ATOM 635 C CA . LYS A 1 80 ? -10.275 -1.963 -4.506 1.00 96.25 80 LYS A CA 1
ATOM 636 C C . LYS A 1 80 ? -8.788 -2.244 -4.312 1.00 96.25 80 LYS A C 1
ATOM 638 O O . LYS A 1 80 ? -8.165 -2.818 -5.198 1.00 96.25 80 LYS A O 1
ATOM 643 N N . TRP A 1 81 ? -8.220 -1.861 -3.168 1.00 95.12 81 TRP A N 1
ATOM 644 C CA . TRP A 1 81 ? -6.798 -2.054 -2.887 1.00 95.12 81 TRP A CA 1
ATOM 645 C C . TRP A 1 81 ? -6.428 -3.532 -2.718 1.00 95.12 81 TRP A C 1
ATOM 647 O O . TRP A 1 81 ? -5.476 -4.004 -3.338 1.00 95.12 81 TRP A O 1
ATOM 657 N N . PHE A 1 82 ? -7.196 -4.287 -1.925 1.00 94.94 82 PHE A N 1
ATOM 658 C CA . PHE A 1 82 ? -6.986 -5.728 -1.739 1.00 94.94 82 PHE A CA 1
ATOM 659 C C . PHE A 1 82 ? -7.347 -6.546 -2.990 1.00 94.94 82 PHE A C 1
ATOM 661 O O . PHE A 1 82 ? -6.854 -7.661 -3.150 1.00 94.94 82 PHE A O 1
ATOM 668 N N . GLY A 1 83 ? -8.166 -5.989 -3.885 1.00 94.88 83 GLY A N 1
ATOM 669 C CA . GLY A 1 83 ? -8.497 -6.558 -5.189 1.00 94.88 83 GLY A CA 1
ATOM 670 C C . GLY A 1 83 ? -7.426 -6.361 -6.266 1.00 94.88 83 GLY A C 1
ATOM 671 O O . GLY A 1 83 ? -7.588 -6.888 -7.367 1.00 94.88 83 GLY A O 1
ATOM 672 N N . ILE A 1 84 ? -6.332 -5.638 -5.987 1.00 91.75 84 ILE A N 1
ATOM 673 C CA . ILE A 1 84 ? -5.208 -5.506 -6.924 1.00 91.75 84 ILE A CA 1
ATOM 674 C C . ILE A 1 84 ? -4.533 -6.873 -7.076 1.00 91.75 84 ILE A C 1
ATOM 676 O O . ILE A 1 84 ? -3.788 -7.330 -6.209 1.00 91.75 84 ILE A O 1
ATOM 680 N N . LEU A 1 85 ? -4.785 -7.517 -8.212 1.00 88.12 85 LEU A N 1
ATOM 681 C CA . LEU A 1 85 ? -4.255 -8.828 -8.564 1.00 88.12 85 LEU A CA 1
ATOM 682 C C . LEU A 1 85 ? -3.605 -8.777 -9.953 1.00 88.12 85 LEU A C 1
ATOM 684 O O . LEU A 1 85 ? -4.020 -7.979 -10.799 1.00 88.12 85 LEU A O 1
ATOM 688 N N . PRO A 1 86 ? -2.588 -9.616 -10.218 1.00 84.50 86 PRO A N 1
ATOM 689 C CA . PRO A 1 86 ? -2.049 -9.755 -11.565 1.00 84.50 86 PRO A CA 1
ATOM 690 C C . PRO A 1 86 ? -3.126 -10.277 -12.526 1.00 84.50 86 PRO A C 1
ATOM 692 O O . PRO A 1 86 ? -4.011 -11.039 -12.125 1.00 84.50 86 PRO A O 1
ATOM 695 N N . LYS A 1 87 ? -3.026 -9.912 -13.812 1.00 85.81 87 LYS A N 1
ATOM 696 C CA . LYS A 1 87 ? -3.874 -10.507 -14.856 1.00 85.81 87 LYS A CA 1
ATOM 697 C C . LYS A 1 87 ? -3.672 -12.029 -14.879 1.00 85.81 87 LYS A C 1
ATOM 699 O O . LYS A 1 87 ? -2.602 -12.534 -14.533 1.00 85.81 87 LYS A O 1
ATOM 704 N N . ALA A 1 88 ? -4.689 -12.778 -15.305 1.00 83.44 88 ALA A N 1
ATOM 705 C CA . ALA A 1 88 ? -4.573 -14.229 -15.433 1.00 83.44 88 ALA A CA 1
ATOM 706 C C . ALA A 1 88 ? -3.379 -14.594 -16.337 1.00 83.44 88 ALA A C 1
ATOM 708 O O . ALA A 1 88 ? -3.264 -14.098 -17.454 1.00 83.44 88 ALA A O 1
ATOM 709 N N . GLY A 1 89 ? -2.467 -15.429 -15.832 1.00 80.69 89 GLY A N 1
ATOM 710 C CA . GLY A 1 89 ? -1.247 -15.813 -16.551 1.00 80.69 89 GLY A CA 1
ATOM 711 C C . GLY A 1 89 ? -0.099 -14.794 -16.502 1.00 80.69 89 GLY A C 1
ATOM 712 O O . GLY A 1 89 ? 0.993 -15.109 -16.969 1.00 80.69 89 GLY A O 1
ATOM 713 N N . GLN A 1 90 ? -0.292 -13.613 -15.905 1.00 78.81 90 GLN A N 1
ATOM 714 C CA . GLN A 1 90 ? 0.768 -12.622 -15.728 1.00 78.81 90 GLN A CA 1
ATOM 715 C C . GLN A 1 90 ? 1.624 -12.970 -14.504 1.00 78.81 90 GLN A C 1
ATOM 717 O O . GLN A 1 90 ? 1.292 -12.635 -13.367 1.00 78.81 90 GLN A O 1
ATOM 722 N N . TRP A 1 91 ? 2.738 -13.656 -14.748 1.00 74.88 91 TRP A N 1
ATOM 723 C CA . TRP A 1 91 ? 3.703 -14.047 -13.708 1.00 74.88 91 TRP A CA 1
ATOM 724 C C . TRP A 1 91 ? 5.005 -13.252 -13.752 1.00 74.88 91 TRP A C 1
ATOM 726 O O . TRP A 1 91 ? 5.763 -13.270 -12.783 1.00 74.88 91 TRP A O 1
ATOM 736 N N . GLU A 1 92 ? 5.240 -12.552 -14.858 1.00 77.94 92 GLU A N 1
ATOM 737 C CA . GLU A 1 92 ? 6.397 -11.691 -15.057 1.00 77.94 92 GLU A CA 1
ATOM 738 C C . GLU A 1 92 ? 6.028 -10.227 -14.805 1.00 77.94 92 GLU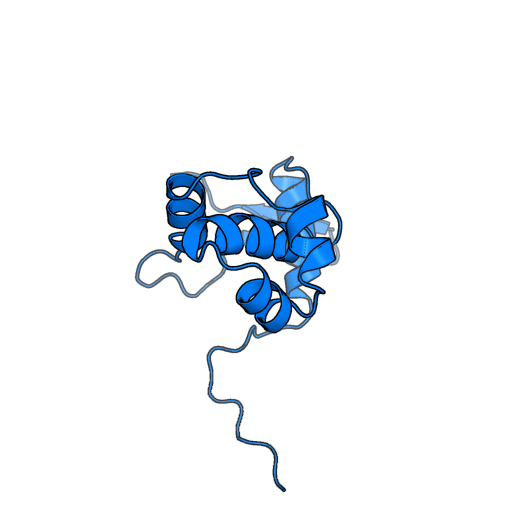 A C 1
ATOM 740 O O . GLU A 1 92 ? 4.880 -9.801 -14.994 1.00 77.94 92 GLU A O 1
ATOM 745 N N . ASN A 1 93 ? 7.018 -9.449 -14.366 1.00 77.88 93 ASN A N 1
ATOM 746 C CA . ASN A 1 93 ? 6.848 -8.014 -14.186 1.00 77.88 93 ASN A CA 1
ATOM 747 C C . ASN A 1 93 ? 6.526 -7.362 -15.532 1.00 77.88 93 ASN A C 1
ATOM 749 O O . ASN A 1 93 ? 7.176 -7.628 -16.539 1.00 77.88 93 ASN A O 1
ATOM 753 N N . ALA A 1 94 ? 5.552 -6.455 -15.524 1.00 82.06 94 ALA A N 1
ATOM 754 C CA . ALA A 1 94 ? 5.187 -5.690 -16.712 1.00 82.06 94 ALA A CA 1
ATOM 755 C C . ALA A 1 94 ? 6.278 -4.681 -17.119 1.00 82.06 94 ALA A C 1
ATOM 757 O O . ALA A 1 94 ? 6.300 -4.235 -18.256 1.00 82.06 94 ALA A O 1
ATOM 758 N N . PHE A 1 95 ? 7.173 -4.323 -16.195 1.00 87.44 95 PHE A N 1
ATOM 759 C CA . PHE A 1 95 ? 8.237 -3.342 -16.390 1.00 87.44 95 PHE A CA 1
ATOM 760 C C . PHE A 1 95 ? 9.617 -3.981 -16.218 1.00 87.44 95 PHE A C 1
ATOM 762 O O . PHE A 1 95 ? 9.777 -4.985 -15.519 1.00 87.44 95 PHE A O 1
ATOM 769 N N . GLN A 1 96 ? 10.632 -3.334 -16.784 1.00 87.62 96 GLN A N 1
ATOM 770 C CA . GLN A 1 96 ? 12.035 -3.639 -16.521 1.00 87.62 96 GLN A CA 1
ATOM 771 C C . GLN A 1 96 ? 12.708 -2.465 -15.819 1.00 87.62 96 GLN A C 1
ATOM 773 O O . GLN A 1 96 ? 12.423 -1.305 -16.113 1.00 87.62 96 GLN A O 1
ATOM 778 N N . TRP A 1 97 ? 13.619 -2.759 -14.892 1.00 88.06 97 TRP A N 1
ATOM 779 C CA . TRP A 1 97 ? 14.449 -1.747 -14.245 1.00 88.06 97 TRP A CA 1
ATOM 780 C C . TRP A 1 97 ? 15.927 -2.035 -14.479 1.00 88.06 97 TRP A C 1
ATOM 782 O O . TRP A 1 97 ? 16.484 -2.996 -13.942 1.00 88.06 97 TRP A O 1
ATOM 792 N N . ASP A 1 98 ? 16.589 -1.161 -15.234 1.00 88.75 98 ASP A N 1
ATOM 793 C CA . ASP A 1 98 ? 18.043 -1.161 -15.315 1.00 88.75 98 ASP A CA 1
ATOM 794 C C . ASP A 1 98 ? 18.608 -0.446 -14.083 1.00 88.75 98 ASP A C 1
ATOM 796 O O . ASP A 1 98 ? 18.611 0.782 -13.979 1.00 88.75 98 ASP A O 1
ATOM 800 N N . ARG A 1 99 ? 19.140 -1.222 -13.136 1.00 84.44 99 ARG A N 1
ATOM 801 C CA . ARG A 1 99 ? 19.772 -0.689 -11.918 1.00 84.44 99 ARG A CA 1
ATOM 802 C C . ARG A 1 99 ? 21.007 0.183 -12.177 1.00 84.44 99 ARG A C 1
ATOM 804 O O . ARG A 1 99 ? 21.331 1.008 -11.324 1.00 84.44 99 ARG A O 1
ATOM 811 N N . ARG A 1 100 ? 21.746 -0.047 -13.271 1.00 86.75 100 ARG A N 1
ATOM 812 C CA . ARG A 1 100 ? 22.987 0.675 -13.602 1.00 86.75 100 ARG A CA 1
ATOM 813 C C . ARG A 1 100 ? 22.646 2.008 -14.247 1.00 86.75 100 ARG A C 1
ATOM 815 O O . ARG A 1 100 ? 23.138 3.033 -13.786 1.00 86.75 100 ARG A O 1
ATOM 822 N N . ALA A 1 101 ? 21.759 1.989 -15.237 1.00 88.62 101 ALA A N 1
ATOM 823 C CA . ALA A 1 101 ? 21.285 3.197 -15.904 1.00 88.62 101 ALA A CA 1
ATOM 824 C C . ALA A 1 101 ? 20.242 3.973 -15.074 1.00 88.62 101 ALA A C 1
ATOM 826 O O . ALA A 1 101 ? 20.007 5.149 -15.326 1.00 88.62 101 ALA A O 1
ATOM 827 N N . ARG A 1 102 ? 19.635 3.332 -14.061 1.00 86.25 102 ARG A N 1
ATOM 828 C CA . ARG A 1 102 ? 18.490 3.831 -13.274 1.00 86.25 102 ARG A CA 1
ATOM 829 C C . ARG A 1 102 ? 17.273 4.173 -14.142 1.00 86.25 102 ARG A C 1
ATOM 831 O O . ARG A 1 102 ? 16.515 5.078 -13.806 1.00 86.25 102 ARG A O 1
ATOM 838 N N . ILE A 1 103 ? 17.082 3.423 -15.223 1.00 90.12 103 ILE A N 1
ATOM 839 C CA . ILE A 1 103 ? 15.985 3.598 -16.177 1.00 90.12 103 ILE A CA 1
ATOM 840 C C . ILE A 1 103 ? 14.928 2.527 -15.919 1.00 90.12 103 ILE A C 1
ATOM 842 O O . ILE A 1 103 ? 15.257 1.365 -15.673 1.00 90.12 103 ILE A O 1
ATOM 846 N N . VAL A 1 104 ? 13.661 2.935 -15.952 1.00 91.94 104 VAL A N 1
ATOM 847 C CA . VAL A 1 104 ? 12.511 2.030 -15.945 1.00 91.94 104 VAL A CA 1
ATOM 848 C C . VAL A 1 104 ? 11.921 2.021 -17.347 1.00 91.94 104 VAL A C 1
A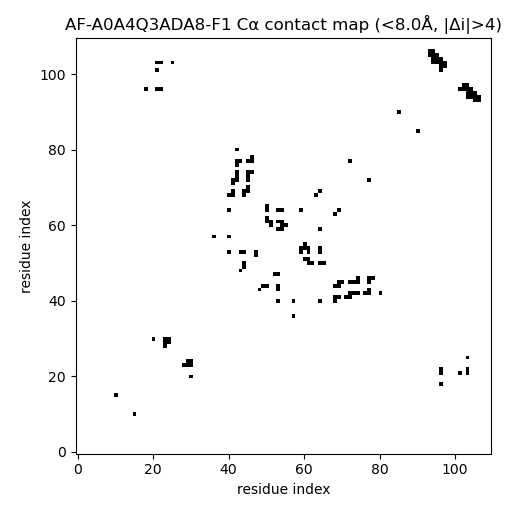TOM 850 O O . VAL A 1 104 ? 11.576 3.079 -17.869 1.00 91.94 104 VAL A O 1
ATOM 853 N N . THR A 1 105 ? 11.787 0.834 -17.923 1.00 92.62 105 THR A N 1
ATOM 854 C CA . THR A 1 105 ? 11.082 0.619 -19.186 1.00 92.62 105 THR A CA 1
ATOM 855 C C . THR A 1 105 ? 9.711 0.057 -18.859 1.00 92.62 105 THR A C 1
ATOM 857 O O . THR A 1 105 ? 9.599 -1.018 -18.265 1.00 92.62 105 THR A O 1
ATOM 860 N N . LEU A 1 106 ? 8.680 0.822 -19.197 1.00 87.62 106 LEU A N 1
ATOM 861 C CA . LEU A 1 106 ? 7.288 0.404 -19.100 1.00 87.62 106 LEU A CA 1
ATOM 862 C C . LEU A 1 106 ? 6.908 -0.356 -20.379 1.00 87.62 106 LEU A C 1
ATOM 864 O O . LEU A 1 106 ? 7.521 -0.109 -21.419 1.00 87.62 106 LEU A O 1
ATOM 868 N N . PRO A 1 107 ? 5.940 -1.280 -20.315 1.00 81.00 107 PRO A N 1
ATOM 869 C CA . PRO A 1 107 ? 5.407 -1.880 -21.526 1.00 81.00 107 PRO A CA 1
ATOM 870 C C . PRO A 1 107 ? 4.654 -0.803 -22.311 1.00 81.00 107 PRO A C 1
ATOM 872 O O . PRO A 1 107 ? 4.126 0.140 -21.709 1.00 81.00 107 PRO A O 1
ATOM 875 N N . ASP A 1 108 ? 4.599 -0.945 -23.634 1.00 72.00 108 ASP A N 1
ATOM 876 C CA . ASP A 1 108 ? 3.757 -0.083 -24.458 1.00 72.00 108 ASP A CA 1
ATOM 877 C C . ASP A 1 108 ? 2.320 -0.149 -23.926 1.00 72.00 108 ASP A C 1
ATOM 879 O O . ASP A 1 108 ? 1.784 -1.226 -23.648 1.00 72.00 108 ASP A O 1
ATOM 883 N N . SER A 1 109 ? 1.731 1.019 -23.690 1.00 58.34 109 SER A N 1
ATOM 884 C CA . SER A 1 109 ? 0.344 1.129 -23.260 1.00 58.34 109 SER A CA 1
ATOM 885 C C . SER A 1 109 ? -0.560 0.688 -24.409 1.00 58.34 109 SER A C 1
ATOM 887 O O . SER A 1 109 ? -0.615 1.385 -25.422 1.00 58.34 109 SER A O 1
ATOM 889 N N . GLU A 1 110 ? -1.224 -0.461 -24.249 1.00 46.53 110 GLU A N 1
ATOM 890 C CA . GLU A 1 110 ? -2.430 -0.816 -25.019 1.00 46.53 110 GLU A CA 1
ATOM 891 C C . GLU A 1 110 ? -3.536 0.231 -24.841 1.00 46.53 110 GLU A C 1
ATOM 893 O O . GLU A 1 110 ? -3.694 0.744 -23.704 1.00 46.53 110 GLU A O 1
#

Sequence (110 aa):
MEPLPRTGKVVRHAALHREVTALARALKMEWPRNVLRHSFISYRIAKVKSADQVALEAGNSPSIIFKNYRELTTEDEADKWFGILPKAGQWENAFQWDRRARIVTLPDSE

Foldseek 3Di:
DDDDDPPDPDPPDPCVVVVVVLVCVVVVHDDDVPVVLLLCLQLVCQQPVDLPVSCVVSVHDSVCSVVPRPPPDH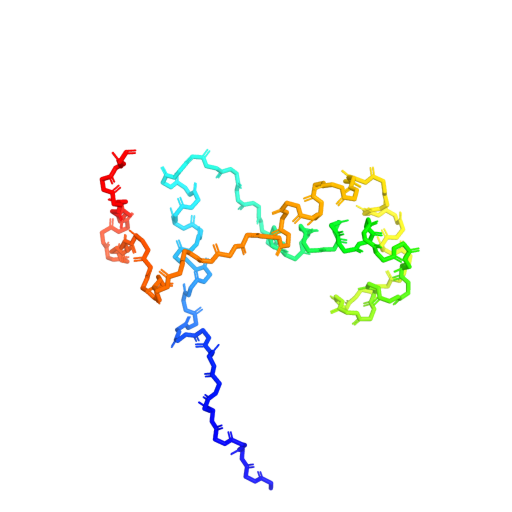NVVSCVVVPDDDDVVPPDDQWDADPVVSDIGHHPDD

pLDDT: mean 85.53, std 11.5, range [46.53, 96.25]

Secondary structure (DSSP, 8-state):
-PPPP--S---S-TTHHHHHHHHHHHTT----TTHHHHHHHHHHHHHH--HHHHHHHHT--HHHHHHHHTTSS-HHHHHHHHT--PPTT--S-SSEEETTTTEEEPPP--

Mean predicted aligned error: 7.06 Å

Nearest PDB structures (foldseek):
  2ao9-assembly1_F  TM=4.162E-01  e=9.794E+00  Bacillus cereus ATCC 14579